Protein AF-A0A8T5RJH7-F1 (afdb_monomer)

Sequence (88 aa):
DDFSIFFPIEEKRFLKFSNFYSLCPICKNKNHIYNLKEFYFSKNPNLLRIREKFLEIHKKFNCPNNFSPKKIKCGILCCTCYNKYYKN

pLDDT: mean 80.4, std 15.75, range [39.44, 94.31]

Structure (mmCIF, N/CA/C/O backbone):
data_AF-A0A8T5RJH7-F1
#
_entry.id   AF-A0A8T5RJH7-F1
#
loop_
_atom_site.group_PDB
_atom_site.id
_atom_site.type_symbol
_atom_site.label_atom_id
_atom_site.label_alt_id
_atom_site.label_comp_id
_atom_site.label_asym_id
_atom_site.label_entity_id
_atom_site.label_seq_id
_atom_site.pdbx_PDB_ins_code
_atom_site.Cartn_x
_atom_site.Cartn_y
_atom_site.Cartn_z
_atom_site.occupancy
_atom_site.B_iso_or_equiv
_atom_site.auth_seq_id
_atom_site.auth_comp_id
_atom_site.auth_asym_id
_atom_site.auth_atom_id
_atom_site.pdbx_PDB_model_num
ATOM 1 N N . ASP A 1 1 ? -1.853 15.160 -19.063 1.00 39.44 1 ASP A N 1
ATOM 2 C CA . ASP A 1 1 ? -0.461 14.786 -19.372 1.00 39.44 1 ASP A CA 1
ATOM 3 C C . ASP A 1 1 ? -0.177 13.360 -18.956 1.00 39.44 1 ASP A C 1
ATOM 5 O O . ASP A 1 1 ? -0.139 13.043 -17.769 1.00 39.44 1 ASP A O 1
ATOM 9 N N . ASP A 1 2 ? -0.081 12.493 -19.958 1.00 43.62 2 ASP A N 1
ATOM 10 C CA . ASP A 1 2 ? 0.172 11.065 -19.807 1.00 43.62 2 ASP A CA 1
ATOM 11 C C . ASP A 1 2 ? 1.691 10.824 -19.821 1.00 43.62 2 ASP A C 1
ATOM 13 O O . ASP A 1 2 ? 2.332 10.735 -20.865 1.00 43.62 2 ASP A O 1
ATOM 17 N N . PHE A 1 3 ? 2.290 10.812 -18.629 1.00 45.28 3 PHE A N 1
ATOM 18 C CA . PHE A 1 3 ? 3.729 10.594 -18.422 1.00 45.28 3 PHE A CA 1
ATOM 19 C C . PHE A 1 3 ? 4.151 9.116 -18.581 1.00 45.28 3 PHE A C 1
ATOM 21 O O . PHE A 1 3 ? 5.313 8.785 -18.327 1.00 45.28 3 PHE A O 1
ATOM 28 N N . SER A 1 4 ? 3.243 8.230 -19.010 1.00 48.28 4 SER A N 1
ATOM 29 C CA . SER A 1 4 ? 3.478 6.783 -19.153 1.00 48.28 4 SER A CA 1
ATOM 30 C C . SER A 1 4 ? 4.597 6.422 -20.138 1.00 48.28 4 SER A C 1
ATOM 32 O O . SER A 1 4 ? 5.233 5.372 -20.018 1.00 48.28 4 SER A O 1
ATOM 34 N N . ILE A 1 5 ? 4.922 7.325 -21.067 1.00 55.00 5 ILE A N 1
ATOM 35 C CA . ILE A 1 5 ? 5.963 7.118 -22.083 1.00 55.00 5 ILE A CA 1
ATOM 36 C C . ILE A 1 5 ? 7.385 7.170 -21.490 1.00 55.00 5 ILE A C 1
ATOM 38 O O . ILE A 1 5 ? 8.288 6.526 -22.021 1.00 55.00 5 ILE A O 1
ATOM 42 N N . PHE A 1 6 ? 7.609 7.867 -20.368 1.00 55.94 6 PHE A N 1
ATOM 43 C CA . PHE A 1 6 ? 8.970 8.121 -19.868 1.00 55.94 6 PHE A CA 1
ATOM 44 C C . PHE A 1 6 ? 9.475 7.107 -18.828 1.00 55.94 6 PHE A C 1
ATOM 46 O O . PHE A 1 6 ? 10.685 6.918 -18.717 1.00 55.94 6 PHE A O 1
ATOM 53 N N . PHE A 1 7 ? 8.595 6.409 -18.094 1.00 60.06 7 PHE A N 1
ATOM 54 C CA . PHE A 1 7 ? 9.006 5.464 -17.036 1.00 60.06 7 PHE A CA 1
ATOM 55 C C . PHE A 1 7 ? 8.098 4.220 -16.924 1.00 60.06 7 PHE A C 1
ATOM 57 O O . PHE A 1 7 ? 7.540 3.944 -15.855 1.00 60.06 7 PHE A O 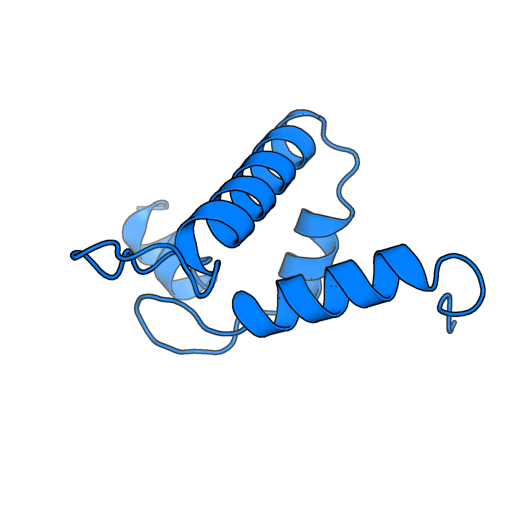1
ATOM 64 N N . PRO A 1 8 ? 7.995 3.390 -17.981 1.00 69.88 8 PRO A N 1
ATOM 65 C CA . PRO A 1 8 ? 7.056 2.262 -18.034 1.00 69.88 8 PRO A CA 1
ATOM 66 C C . PRO A 1 8 ? 7.275 1.217 -16.926 1.00 69.88 8 PRO A C 1
ATOM 68 O O . PRO A 1 8 ? 6.358 0.489 -16.545 1.00 69.88 8 PRO A O 1
ATOM 71 N N . ILE A 1 9 ? 8.493 1.108 -16.386 1.00 78.69 9 ILE A N 1
ATOM 72 C CA . ILE A 1 9 ? 8.811 0.178 -15.291 1.00 78.69 9 ILE A CA 1
ATOM 73 C C . ILE A 1 9 ? 8.340 0.731 -13.944 1.00 78.69 9 ILE A C 1
ATOM 75 O O . ILE A 1 9 ? 7.806 -0.018 -13.122 1.00 78.69 9 ILE A O 1
ATOM 79 N N . GLU A 1 10 ? 8.555 2.020 -13.696 1.00 81.62 10 GLU A N 1
ATOM 80 C CA . GLU A 1 10 ? 8.218 2.636 -12.416 1.00 81.62 10 GLU A CA 1
ATOM 81 C C . GLU A 1 10 ? 6.707 2.790 -12.262 1.00 81.62 10 GLU A C 1
ATOM 83 O O . GLU A 1 10 ? 6.168 2.484 -11.200 1.00 81.62 10 GLU A O 1
ATOM 88 N N . GLU A 1 11 ? 6.011 3.108 -13.352 1.00 83.69 11 GLU A N 1
ATOM 89 C CA . GLU A 1 11 ? 4.553 3.115 -13.404 1.00 83.69 11 GLU A CA 1
ATOM 90 C C . GLU A 1 11 ? 3.959 1.729 -13.121 1.00 83.69 11 GLU A C 1
ATOM 92 O O . GLU A 1 11 ? 3.078 1.591 -12.272 1.00 83.69 11 GLU A O 1
ATOM 97 N N . LYS A 1 12 ? 4.497 0.664 -13.732 1.00 86.31 12 LYS A N 1
ATOM 98 C CA . LYS A 1 12 ? 4.072 -0.717 -13.433 1.00 86.31 12 LYS A CA 1
ATOM 99 C C . LYS A 1 12 ? 4.285 -1.084 -11.965 1.00 86.31 12 LYS A C 1
ATOM 101 O O . LYS A 1 12 ? 3.468 -1.799 -11.380 1.00 86.31 12 LYS A O 1
ATOM 106 N N . ARG A 1 13 ? 5.386 -0.631 -11.356 1.00 86.00 13 ARG A N 1
ATOM 107 C CA . ARG A 1 13 ? 5.656 -0.857 -9.926 1.00 86.00 13 ARG A CA 1
ATOM 108 C C . ARG A 1 13 ? 4.684 -0.075 -9.050 1.00 86.00 13 ARG A C 1
ATOM 110 O O . ARG A 1 13 ? 4.156 -0.649 -8.098 1.00 86.00 13 ARG A O 1
ATOM 117 N N . PHE A 1 14 ? 4.398 1.175 -9.404 1.00 90.00 14 PHE A N 1
ATOM 118 C CA . PHE A 1 14 ? 3.396 1.978 -8.719 1.00 90.00 14 PHE A CA 1
ATOM 119 C C . PHE A 1 14 ? 2.005 1.348 -8.821 1.00 90.00 14 PHE A C 1
ATOM 121 O O . PHE A 1 14 ? 1.340 1.233 -7.802 1.00 90.00 14 PHE A O 1
ATOM 128 N N . LEU A 1 15 ? 1.585 0.862 -9.992 1.00 90.19 15 LEU A N 1
ATOM 129 C CA . LEU A 1 15 ? 0.283 0.213 -10.168 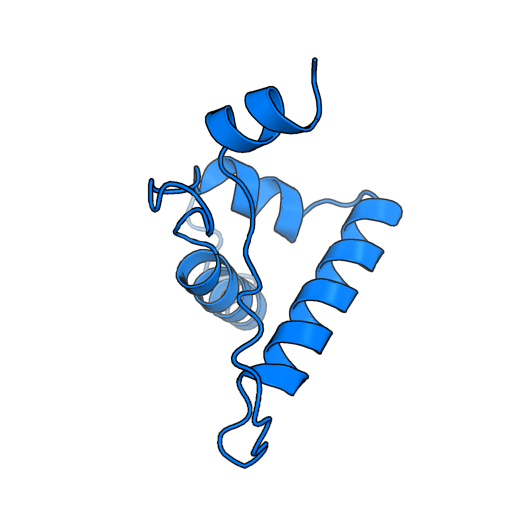1.00 90.19 15 LEU A CA 1
ATOM 130 C C . LEU A 1 15 ? 0.139 -1.034 -9.282 1.00 90.19 15 LEU A C 1
ATOM 132 O O . LEU A 1 15 ? -0.890 -1.247 -8.645 1.00 90.19 15 LEU A O 1
ATOM 136 N N . LYS A 1 16 ? 1.192 -1.854 -9.188 1.00 87.00 16 LYS A N 1
ATOM 137 C CA . LYS A 1 16 ? 1.214 -3.007 -8.272 1.00 87.00 16 LYS A CA 1
ATOM 138 C C . LYS A 1 16 ? 1.124 -2.571 -6.810 1.00 87.00 16 LYS A C 1
ATOM 140 O O . LYS A 1 16 ? 0.365 -3.159 -6.042 1.00 87.00 16 LYS A O 1
ATOM 145 N N . PHE A 1 17 ? 1.882 -1.543 -6.436 1.00 88.56 17 PHE A N 1
ATOM 146 C CA . PHE A 1 17 ? 1.859 -0.969 -5.095 1.00 88.56 17 PHE A CA 1
ATOM 147 C C . PHE A 1 17 ? 0.467 -0.424 -4.746 1.00 88.56 17 PHE A C 1
ATOM 149 O O . PHE A 1 17 ? -0.107 -0.799 -3.725 1.00 88.56 17 PHE A O 1
ATOM 156 N N . SER A 1 18 ? -0.106 0.414 -5.607 1.00 90.25 18 SER A N 1
ATOM 157 C CA . SER A 1 18 ? -1.383 1.077 -5.365 1.00 90.25 18 SER A CA 1
ATOM 158 C C . SER A 1 18 ? -2.542 0.091 -5.318 1.00 90.25 18 SER A C 1
ATOM 160 O O . SER A 1 18 ? -3.394 0.223 -4.447 1.00 90.25 18 SER A O 1
ATOM 162 N N . ASN A 1 19 ? -2.537 -0.945 -6.161 1.00 89.25 19 ASN A N 1
ATOM 163 C CA . ASN A 1 19 ? -3.532 -2.014 -6.101 1.00 89.25 19 ASN A CA 1
ATOM 164 C C . ASN A 1 19 ? -3.459 -2.785 -4.779 1.00 89.25 19 ASN A C 1
ATOM 166 O O . ASN A 1 19 ? -4.493 -3.032 -4.157 1.00 89.25 19 ASN A O 1
ATOM 170 N N . PHE A 1 20 ? -2.255 -3.121 -4.310 1.00 86.25 20 PHE A N 1
ATOM 171 C CA . PHE A 1 20 ? -2.082 -3.846 -3.052 1.00 86.25 20 PHE A CA 1
ATOM 172 C C . PHE A 1 20 ? -2.521 -3.019 -1.834 1.00 86.25 20 PHE A C 1
ATOM 174 O O . PHE A 1 20 ? -3.192 -3.529 -0.940 1.00 86.25 20 PHE A O 1
ATOM 181 N N . TYR A 1 21 ? -2.187 -1.728 -1.816 1.00 89.06 21 TYR A N 1
ATOM 182 C CA . TYR A 1 21 ? -2.538 -0.810 -0.728 1.00 89.06 21 TYR A CA 1
ATOM 183 C C . TYR A 1 21 ? -3.837 -0.032 -0.984 1.00 89.06 21 TYR A C 1
ATOM 185 O O . TYR A 1 21 ? -4.115 0.950 -0.294 1.00 89.06 21 TYR A O 1
ATOM 193 N N . SER A 1 22 ? -4.652 -0.473 -1.947 1.00 91.38 22 SER A N 1
ATOM 194 C CA . SER A 1 22 ? -5.883 0.212 -2.354 1.00 91.38 22 SER A CA 1
ATOM 195 C C . SER A 1 22 ? -6.953 0.211 -1.268 1.00 91.38 22 SER A C 1
ATOM 197 O O . SER A 1 22 ? -7.801 1.096 -1.269 1.00 91.38 22 SER A O 1
ATOM 199 N N . LEU A 1 23 ? -6.914 -0.739 -0.330 1.00 91.81 23 LEU A N 1
ATOM 200 C CA . LEU A 1 23 ? -7.902 -0.883 0.736 1.00 91.81 23 LEU A CA 1
ATOM 201 C C . LEU A 1 23 ? -7.260 -0.726 2.115 1.00 91.81 23 LEU A C 1
ATOM 203 O O . LEU A 1 23 ? -6.212 -1.303 2.411 1.00 91.81 23 LEU A O 1
ATOM 207 N N . CYS A 1 24 ? -7.943 0.003 2.994 1.00 91.56 24 CYS A N 1
ATOM 208 C CA . CYS A 1 24 ? -7.554 0.134 4.389 1.00 91.56 24 CYS A CA 1
ATOM 209 C C . CYS A 1 24 ? -7.590 -1.240 5.084 1.00 91.56 24 CYS A C 1
ATOM 211 O O . CYS A 1 24 ? -8.608 -1.939 5.012 1.00 91.56 24 CYS A O 1
ATOM 213 N N . PRO A 1 25 ? -6.539 -1.649 5.820 1.00 88.81 25 PRO A N 1
ATOM 214 C CA . PRO A 1 25 ? -6.523 -2.950 6.480 1.00 88.81 25 PRO A CA 1
ATOM 215 C C . PRO A 1 25 ? -7.578 -3.063 7.591 1.00 88.81 25 PRO A C 1
ATOM 217 O O . PRO A 1 25 ? -8.020 -4.184 7.853 1.00 88.81 25 PRO A O 1
ATOM 220 N N . ILE A 1 26 ? -8.007 -1.933 8.171 1.00 91.19 26 ILE A N 1
ATOM 221 C CA . ILE A 1 26 ? -8.979 -1.850 9.270 1.00 91.19 26 ILE A CA 1
ATOM 222 C C . ILE A 1 26 ? -10.415 -1.808 8.741 1.00 91.19 26 ILE A C 1
ATOM 224 O O . ILE A 1 26 ? -11.161 -2.761 8.931 1.00 91.19 26 ILE A O 1
ATOM 228 N N . CYS A 1 27 ? -10.804 -0.726 8.060 1.00 93.81 27 CYS A N 1
ATOM 229 C CA 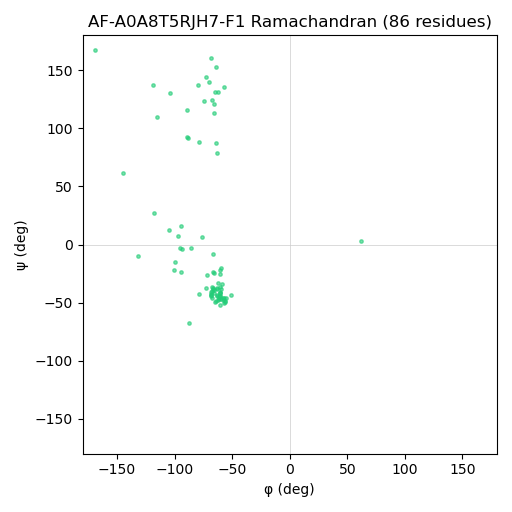. CYS A 1 27 ? -12.199 -0.502 7.661 1.00 93.81 27 CYS A CA 1
ATOM 230 C C . CYS A 1 27 ? -12.535 -0.962 6.238 1.00 93.81 27 CYS A C 1
ATOM 232 O O . CYS A 1 27 ? -13.678 -0.831 5.823 1.00 93.81 27 CYS A O 1
ATOM 234 N N . LYS A 1 28 ? -11.552 -1.456 5.470 1.00 92.50 28 LYS A N 1
ATOM 235 C CA . LYS A 1 28 ? -11.708 -1.891 4.068 1.00 92.50 28 LYS A CA 1
ATOM 236 C C . LYS A 1 28 ? -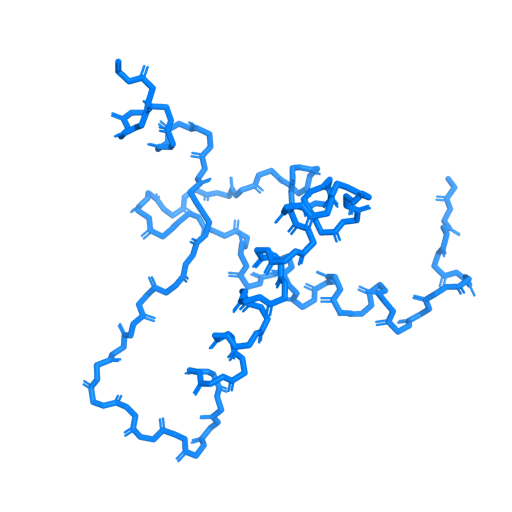12.139 -0.809 3.071 1.00 92.50 28 LYS A C 1
ATOM 238 O O . LYS A 1 28 ? -12.251 -1.117 1.891 1.00 92.50 28 LYS A O 1
ATOM 243 N N . ASN A 1 29 ? -12.280 0.450 3.489 1.00 94.06 29 ASN A N 1
ATOM 244 C CA . ASN A 1 29 ? -12.503 1.565 2.566 1.00 94.06 29 ASN A CA 1
ATOM 245 C C . ASN A 1 29 ? -11.308 1.774 1.632 1.00 94.06 29 ASN A C 1
ATOM 247 O O . ASN A 1 29 ? -10.161 1.493 1.996 1.00 94.06 29 ASN A O 1
ATOM 251 N N . LYS A 1 30 ? -11.588 2.322 0.446 1.00 94.06 30 LYS A N 1
ATOM 252 C CA . LYS A 1 30 ? -10.562 2.672 -0.535 1.00 94.06 30 LYS A CA 1
ATOM 253 C C . LYS A 1 30 ? -9.656 3.779 0.001 1.00 94.06 30 LYS A C 1
ATOM 255 O O . LYS A 1 30 ? -10.130 4.802 0.492 1.00 94.06 30 LYS A O 1
ATOM 260 N N . ASN A 1 31 ? -8.352 3.574 -0.116 1.00 92.94 31 ASN A N 1
ATOM 261 C CA . ASN A 1 31 ? -7.361 4.619 0.076 1.00 92.94 31 ASN A CA 1
ATOM 262 C C . ASN A 1 31 ? -7.383 5.578 -1.115 1.00 92.94 31 ASN A C 1
ATOM 264 O O . ASN A 1 31 ? -7.572 5.166 -2.261 1.00 92.94 31 ASN A O 1
ATOM 268 N N . HIS A 1 32 ? -7.157 6.864 -0.849 1.00 92.75 32 HIS A N 1
ATOM 269 C CA . HIS A 1 32 ? -7.028 7.851 -1.913 1.00 92.75 32 HIS A CA 1
ATOM 270 C C . HIS A 1 32 ? -5.774 7.563 -2.739 1.00 92.75 32 HIS A C 1
ATOM 272 O O . HIS A 1 32 ? -4.656 7.578 -2.219 1.00 92.75 32 HIS A O 1
ATOM 278 N N . ILE A 1 33 ? -5.964 7.331 -4.040 1.00 91.50 33 ILE A N 1
ATOM 279 C CA . ILE A 1 33 ? -4.868 7.039 -4.970 1.00 91.50 33 ILE A CA 1
ATOM 280 C C . ILE A 1 33 ? -3.840 8.172 -5.018 1.00 91.50 33 ILE A C 1
ATOM 282 O O . ILE A 1 33 ? -2.646 7.908 -5.118 1.00 91.50 33 ILE A O 1
ATOM 286 N N . TYR A 1 34 ? -4.300 9.419 -4.876 1.00 91.12 34 TYR A N 1
ATOM 287 C CA . TYR A 1 34 ? -3.452 10.604 -4.811 1.00 91.12 34 TYR A CA 1
ATOM 288 C C . TYR A 1 34 ? -2.426 10.503 -3.671 1.00 91.12 34 TYR A C 1
ATOM 290 O O . TYR A 1 34 ? -1.230 10.589 -3.926 1.00 91.12 34 TYR A O 1
ATOM 298 N N . ASN A 1 35 ? -2.865 10.171 -2.453 1.00 90.19 35 ASN A N 1
ATOM 299 C CA . ASN A 1 35 ? -1.977 10.023 -1.294 1.00 90.19 35 ASN A CA 1
ATOM 300 C C . ASN A 1 35 ? -0.971 8.877 -1.483 1.00 90.19 35 ASN A C 1
ATOM 302 O O . ASN A 1 35 ? 0.187 8.980 -1.081 1.00 90.19 35 ASN A O 1
ATOM 306 N N . LEU A 1 36 ? -1.402 7.771 -2.101 1.00 91.31 36 LEU A N 1
ATOM 307 C CA . LEU A 1 36 ? -0.509 6.655 -2.424 1.00 91.31 36 LEU A CA 1
ATOM 308 C C . LEU A 1 36 ? 0.544 7.067 -3.458 1.00 91.31 36 LEU A C 1
ATOM 310 O O . LEU A 1 36 ? 1.699 6.663 -3.338 1.00 91.31 36 LEU A O 1
ATOM 314 N N . LYS A 1 37 ? 0.158 7.876 -4.453 1.00 91.69 37 LYS A N 1
ATOM 315 C CA . LYS A 1 37 ? 1.059 8.433 -5.467 1.00 91.69 37 LYS A CA 1
ATOM 316 C C . LYS A 1 37 ? 2.067 9.387 -4.832 1.00 91.69 37 LYS A C 1
ATOM 318 O O . LYS A 1 37 ? 3.262 9.212 -5.042 1.00 91.69 37 LYS A O 1
ATOM 323 N N . GLU A 1 38 ? 1.610 10.336 -4.019 1.00 91.62 38 GLU A N 1
ATOM 324 C CA . GLU A 1 38 ? 2.490 11.261 -3.295 1.00 91.62 38 GLU A CA 1
ATOM 325 C C . GLU A 1 38 ? 3.488 10.522 -2.406 1.00 91.62 38 GLU A C 1
ATOM 327 O O . GLU A 1 38 ? 4.681 10.809 -2.454 1.00 91.62 38 GLU A O 1
ATOM 332 N N . PHE A 1 39 ? 3.034 9.527 -1.641 1.00 90.94 39 PHE A N 1
ATOM 333 C CA . PHE A 1 39 ? 3.923 8.709 -0.822 1.00 90.94 39 PHE A CA 1
ATOM 334 C C . PHE A 1 39 ? 4.949 7.948 -1.672 1.00 90.94 39 PHE A C 1
ATOM 336 O O . PHE A 1 39 ? 6.142 7.959 -1.365 1.00 90.94 39 PHE A O 1
ATOM 343 N N . TYR A 1 40 ? 4.502 7.297 -2.749 1.00 91.25 40 TYR A N 1
ATOM 344 C CA . TYR A 1 40 ? 5.366 6.465 -3.580 1.00 91.25 40 TYR A CA 1
ATOM 345 C C . TYR A 1 40 ? 6.418 7.282 -4.340 1.00 91.25 40 TYR A C 1
ATOM 347 O O . TYR A 1 40 ? 7.564 6.849 -4.431 1.00 91.25 40 TYR A O 1
ATOM 355 N N . PHE A 1 41 ? 6.055 8.455 -4.862 1.00 91.38 41 PHE A N 1
ATOM 356 C CA . PHE A 1 41 ? 6.946 9.325 -5.640 1.00 91.38 41 PHE A CA 1
ATOM 357 C C . PHE A 1 41 ? 7.583 10.456 -4.817 1.00 91.38 41 PHE A C 1
ATOM 359 O O . PHE A 1 41 ? 8.251 11.329 -5.372 1.00 91.38 41 PHE A O 1
ATOM 366 N N . SER A 1 42 ? 7.399 10.457 -3.496 1.00 91.69 42 SER A N 1
ATOM 367 C CA . SER A 1 42 ? 7.984 11.460 -2.610 1.00 91.69 42 SER A CA 1
ATOM 368 C C . SER A 1 42 ? 9.511 11.498 -2.735 1.00 91.69 42 SER A C 1
ATOM 370 O O . SER A 1 42 ? 10.174 10.466 -2.665 1.00 91.69 42 SER A O 1
ATOM 372 N N . LYS A 1 43 ? 10.081 12.707 -2.808 1.00 91.62 43 LYS A N 1
ATOM 373 C CA . LYS A 1 43 ? 11.537 12.944 -2.741 1.00 91.62 43 LYS A CA 1
ATOM 374 C C . LYS A 1 43 ? 12.069 13.069 -1.307 1.00 91.62 43 LYS A C 1
ATOM 376 O O . LYS A 1 43 ? 13.269 13.225 -1.108 1.00 91.62 43 LYS A O 1
ATOM 381 N N . ASN A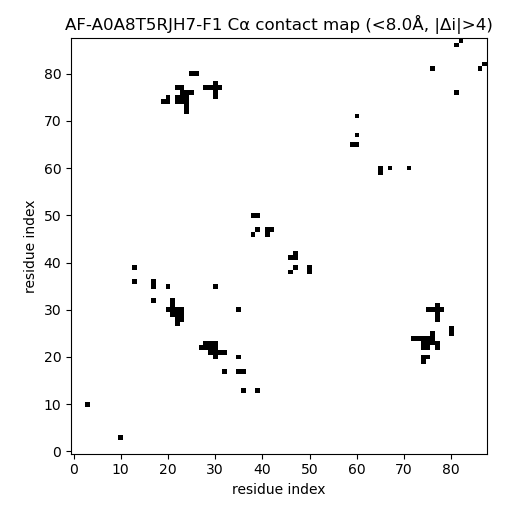 1 44 ? 11.196 13.014 -0.298 1.00 94.12 44 ASN A N 1
ATOM 382 C CA . ASN A 1 44 ? 11.603 13.064 1.104 1.00 94.12 44 ASN A CA 1
ATOM 383 C C . ASN A 1 44 ? 12.380 11.782 1.490 1.00 94.12 44 ASN A C 1
ATOM 385 O O . ASN A 1 44 ? 11.818 10.689 1.363 1.00 94.12 44 ASN A O 1
ATOM 389 N N . PRO A 1 45 ? 13.616 11.885 2.018 1.00 92.69 45 PRO A N 1
ATOM 390 C CA . PRO A 1 45 ? 14.474 10.730 2.299 1.00 92.69 45 PRO A CA 1
ATOM 391 C C . PRO A 1 45 ? 13.888 9.767 3.342 1.00 92.69 45 PRO A C 1
ATOM 393 O O . PRO A 1 45 ? 14.046 8.550 3.222 1.00 92.69 45 PRO A O 1
ATOM 396 N N . ASN A 1 46 ? 13.143 10.277 4.326 1.00 92.12 46 ASN A N 1
ATOM 397 C CA . ASN A 1 46 ? 12.481 9.434 5.322 1.00 92.12 46 ASN A CA 1
ATOM 398 C C . ASN A 1 46 ? 11.356 8.611 4.686 1.00 92.12 46 ASN A C 1
ATOM 400 O O . ASN A 1 46 ? 11.250 7.410 4.933 1.00 92.12 46 ASN A O 1
ATOM 404 N N . LEU A 1 47 ? 10.544 9.237 3.830 1.00 90.00 47 LEU A N 1
ATOM 405 C CA . LEU A 1 47 ? 9.461 8.547 3.124 1.00 90.00 47 LEU A CA 1
ATOM 406 C C . LEU A 1 47 ? 10.002 7.533 2.111 1.00 90.00 47 LEU A C 1
ATOM 408 O O . LEU A 1 47 ? 9.455 6.437 2.012 1.00 90.00 47 LEU A O 1
ATOM 412 N N . LEU A 1 48 ? 11.114 7.843 1.4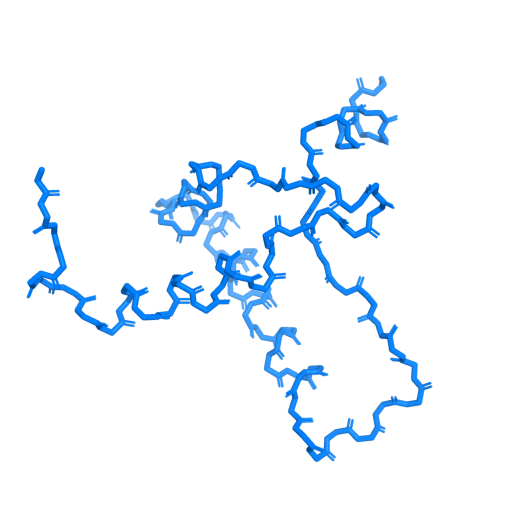39 1.00 90.62 48 LEU A N 1
ATOM 413 C CA . LEU A 1 48 ? 11.812 6.907 0.553 1.00 90.62 48 LEU A CA 1
ATOM 414 C C . LEU A 1 48 ? 12.239 5.635 1.300 1.00 90.62 48 LEU A C 1
ATOM 416 O O . LEU A 1 48 ? 11.926 4.529 0.857 1.00 90.62 48 LEU A O 1
ATOM 420 N N . ARG A 1 49 ? 12.857 5.782 2.479 1.00 91.19 49 ARG A N 1
ATOM 421 C CA . ARG A 1 49 ? 13.264 4.645 3.320 1.00 91.19 49 ARG A CA 1
ATOM 422 C C . ARG A 1 49 ? 12.071 3.815 3.800 1.00 91.19 49 ARG A C 1
ATOM 424 O O . ARG A 1 49 ? 12.158 2.590 3.881 1.00 91.19 49 ARG A O 1
ATOM 431 N N . ILE A 1 50 ? 10.947 4.456 4.128 1.00 89.56 50 ILE A N 1
ATOM 432 C CA . ILE A 1 50 ? 9.715 3.746 4.511 1.00 89.56 50 ILE A CA 1
ATOM 433 C C . ILE A 1 50 ? 9.147 2.989 3.306 1.00 89.56 50 ILE A C 1
ATOM 435 O O . ILE A 1 50 ? 8.820 1.810 3.430 1.00 89.56 50 ILE A O 1
ATOM 439 N N . ARG A 1 51 ? 9.075 3.623 2.131 1.00 89.12 51 ARG A N 1
ATOM 440 C CA . ARG A 1 51 ? 8.619 2.997 0.882 1.00 89.12 51 ARG A CA 1
ATOM 441 C C . ARG A 1 51 ? 9.429 1.743 0.555 1.00 89.12 51 ARG A C 1
ATOM 443 O O . ARG A 1 51 ? 8.845 0.710 0.241 1.00 89.12 51 ARG A O 1
ATOM 450 N N . GLU A 1 52 ? 10.752 1.803 0.668 1.00 89.69 52 GLU A N 1
ATOM 451 C CA . GLU A 1 52 ? 11.629 0.647 0.439 1.00 89.69 52 GLU A CA 1
ATOM 452 C C . GLU A 1 52 ? 11.329 -0.507 1.397 1.00 89.69 52 GLU A C 1
ATOM 454 O O . GLU A 1 52 ? 11.160 -1.641 0.946 1.00 89.69 52 GLU A O 1
ATOM 459 N N . LYS A 1 53 ? 11.141 -0.219 2.691 1.00 87.38 53 LYS A N 1
ATOM 460 C CA . LYS A 1 53 ? 10.717 -1.228 3.675 1.00 87.38 53 LYS A CA 1
ATOM 461 C C . LYS A 1 53 ? 9.357 -1.838 3.335 1.00 87.38 53 LYS A C 1
ATOM 463 O O . LYS A 1 53 ? 9.181 -3.046 3.466 1.00 87.38 53 LYS A O 1
ATOM 468 N N . PHE A 1 54 ? 8.394 -1.037 2.875 1.00 85.06 54 PHE A N 1
ATOM 469 C CA . PHE A 1 54 ? 7.087 -1.542 2.433 1.00 85.06 54 PHE A CA 1
ATOM 470 C C . PHE A 1 54 ? 7.233 -2.515 1.257 1.00 85.06 54 PHE A C 1
ATOM 472 O O . PHE A 1 54 ? 6.630 -3.588 1.264 1.00 85.06 54 PHE A O 1
ATOM 479 N N . LEU A 1 55 ? 8.073 -2.176 0.275 1.00 83.62 55 LEU A N 1
ATOM 480 C CA . LEU A 1 55 ? 8.354 -3.041 -0.871 1.00 83.62 55 LEU A CA 1
ATOM 481 C C . LEU A 1 55 ? 9.093 -4.326 -0.463 1.00 83.62 55 LEU A C 1
ATOM 483 O O . LEU A 1 55 ? 8.802 -5.392 -1.005 1.00 83.62 55 LEU A O 1
ATOM 487 N N . GLU A 1 56 ? 10.017 -4.254 0.495 1.00 85.31 56 GLU A N 1
ATOM 488 C CA . GLU A 1 56 ? 10.712 -5.422 1.046 1.00 85.31 56 GLU A CA 1
ATOM 489 C C . GLU A 1 56 ? 9.743 -6.367 1.771 1.00 85.31 56 GLU A C 1
ATOM 491 O O . GLU A 1 56 ? 9.707 -7.564 1.482 1.00 85.31 56 GLU A O 1
ATOM 496 N N . ILE A 1 57 ? 8.898 -5.824 2.653 1.00 78.69 57 ILE A N 1
A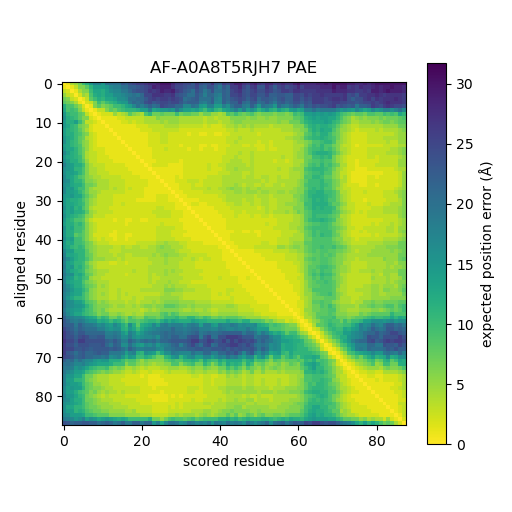TOM 497 C CA . ILE A 1 57 ? 7.847 -6.572 3.359 1.00 78.69 57 ILE A CA 1
ATOM 498 C C . ILE A 1 57 ? 6.913 -7.230 2.342 1.00 78.69 57 ILE A C 1
ATOM 500 O O . ILE A 1 57 ? 6.632 -8.423 2.448 1.00 78.69 57 ILE A O 1
ATOM 504 N N . HIS A 1 58 ? 6.482 -6.494 1.317 1.00 76.31 58 HIS A N 1
ATOM 505 C CA . HIS A 1 58 ? 5.651 -7.051 0.255 1.00 76.31 58 HIS A CA 1
ATOM 506 C C . HIS A 1 58 ? 6.327 -8.258 -0.411 1.00 76.31 58 HIS A C 1
ATOM 508 O O . HIS A 1 58 ? 5.705 -9.310 -0.536 1.00 76.31 58 HIS A O 1
ATOM 514 N N . LYS A 1 59 ? 7.605 -8.147 -0.798 1.00 77.94 59 LYS A N 1
ATOM 515 C CA . LYS A 1 59 ? 8.352 -9.271 -1.390 1.00 77.94 59 LYS A CA 1
ATOM 516 C C . LYS A 1 59 ? 8.451 -10.458 -0.434 1.00 77.94 59 LYS A C 1
ATOM 518 O O . LYS A 1 59 ? 8.291 -11.594 -0.864 1.00 77.94 59 LYS A O 1
ATOM 523 N N . LYS A 1 60 ? 8.694 -10.206 0.853 1.00 75.81 60 LYS A N 1
ATOM 524 C CA . LYS A 1 60 ? 8.881 -11.253 1.861 1.00 75.81 60 LYS A CA 1
ATOM 525 C C . LYS A 1 60 ? 7.598 -12.032 2.148 1.00 75.81 60 LYS A C 1
ATOM 527 O O . LYS A 1 60 ? 7.658 -13.250 2.287 1.00 75.81 60 LYS A O 1
ATOM 532 N N . PHE A 1 61 ? 6.455 -11.354 2.236 1.00 69.44 61 PHE A N 1
ATOM 533 C CA . PHE A 1 61 ? 5.196 -11.969 2.674 1.00 69.44 61 PHE A CA 1
ATOM 534 C C . PHE A 1 61 ? 4.241 -12.354 1.537 1.00 69.44 61 PHE A C 1
ATOM 536 O O . PHE A 1 61 ? 3.343 -13.154 1.776 1.00 69.44 61 PHE A O 1
ATOM 543 N N . ASN A 1 62 ? 4.449 -11.857 0.312 1.00 64.62 62 ASN A N 1
ATOM 544 C CA . ASN A 1 62 ? 3.678 -12.266 -0.871 1.00 64.62 62 ASN A CA 1
ATOM 545 C C . ASN A 1 62 ? 4.461 -13.201 -1.812 1.00 64.62 62 ASN A C 1
ATOM 547 O O . ASN A 1 62 ? 4.039 -13.415 -2.948 1.00 64.62 62 ASN A O 1
ATOM 551 N N . CYS A 1 63 ? 5.604 -13.750 -1.381 1.00 55.78 63 CYS A N 1
ATOM 552 C CA . CYS A 1 63 ? 6.317 -14.761 -2.159 1.00 55.78 63 CYS A CA 1
ATOM 553 C C . CYS A 1 63 ? 5.565 -16.103 -2.059 1.00 55.78 63 CYS A C 1
ATOM 555 O O . CYS A 1 63 ? 5.378 -16.584 -0.939 1.00 55.78 63 CYS A O 1
ATOM 557 N N . PRO A 1 64 ? 5.156 -16.729 -3.180 1.00 52.66 64 PRO A N 1
ATOM 558 C CA . PRO A 1 64 ? 4.332 -17.943 -3.171 1.00 52.66 64 PRO A CA 1
ATOM 559 C C . PRO A 1 64 ? 4.977 -19.140 -2.449 1.00 52.66 64 PRO A C 1
ATOM 561 O O . PRO A 1 64 ? 4.259 -20.023 -1.996 1.00 52.66 64 PRO A O 1
ATOM 564 N N . ASN A 1 65 ? 6.304 -19.137 -2.269 1.00 51.78 65 ASN A N 1
ATOM 565 C CA . ASN A 1 65 ? 7.038 -20.196 -1.567 1.00 51.78 65 ASN A CA 1
ATOM 566 C C . ASN A 1 65 ? 7.275 -19.922 -0.070 1.00 51.78 65 ASN A 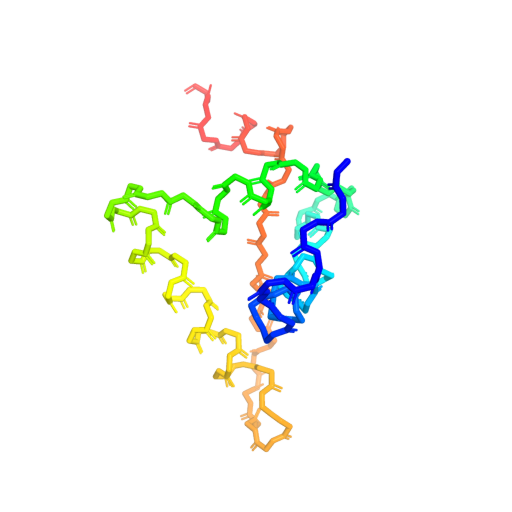C 1
ATOM 568 O O . ASN A 1 65 ? 7.812 -20.783 0.623 1.00 51.78 65 ASN A O 1
ATOM 572 N N . ASN A 1 66 ? 6.892 -18.754 0.461 1.00 51.16 66 ASN A N 1
ATOM 573 C CA . ASN A 1 66 ? 7.048 -18.466 1.887 1.00 51.16 66 ASN A CA 1
ATOM 574 C C . ASN A 1 66 ? 5.811 -18.934 2.660 1.00 51.16 66 ASN A C 1
ATOM 576 O O . ASN A 1 66 ? 4.855 -18.185 2.865 1.00 51.16 66 ASN A O 1
ATOM 580 N N . PHE A 1 67 ? 5.867 -20.177 3.141 1.00 48.62 67 PHE A N 1
ATOM 581 C CA . PHE A 1 67 ? 4.984 -20.711 4.179 1.00 48.62 67 PHE A CA 1
ATOM 582 C C . PHE A 1 67 ? 5.201 -19.946 5.496 1.00 48.62 67 PHE A C 1
ATOM 584 O O . PHE A 1 67 ? 5.887 -20.402 6.407 1.00 48.62 67 PHE A O 1
ATOM 591 N N . SER A 1 68 ? 4.634 -18.744 5.614 1.00 51.59 68 SER A N 1
ATOM 592 C CA . SER A 1 68 ? 4.494 -18.092 6.913 1.00 51.59 68 SER A CA 1
ATOM 593 C C . SER A 1 68 ? 3.162 -18.522 7.538 1.00 51.59 68 SER A C 1
ATOM 595 O O . SER A 1 68 ? 2.108 -18.176 7.000 1.00 51.59 68 SER A O 1
ATOM 597 N N . PRO A 1 69 ? 3.159 -19.240 8.678 1.00 52.50 69 PRO A N 1
ATOM 598 C CA . PRO A 1 69 ? 1.928 -19.705 9.328 1.00 52.50 69 PRO A CA 1
ATOM 599 C C . PRO A 1 69 ? 1.057 -18.561 9.878 1.00 52.50 69 PRO A C 1
ATOM 601 O O . PRO A 1 69 ? -0.079 -18.786 10.291 1.00 52.50 69 PRO A O 1
ATOM 604 N N . LYS A 1 70 ? 1.551 -17.315 9.869 1.00 56.81 70 LYS A N 1
ATOM 605 C CA . LYS A 1 70 ? 0.802 -16.121 10.271 1.00 56.81 70 LYS A CA 1
ATOM 606 C C . LYS A 1 70 ? 0.625 -15.208 9.059 1.00 56.81 70 LYS A C 1
ATOM 608 O O . LYS A 1 70 ? 1.576 -14.574 8.614 1.00 56.81 70 LYS A O 1
ATOM 613 N N . LYS A 1 71 ? -0.608 -15.096 8.548 1.00 57.16 71 LYS A N 1
ATOM 614 C CA . LYS A 1 71 ? -0.989 -14.084 7.546 1.00 57.16 71 LYS A CA 1
ATOM 615 C C . LYS A 1 71 ? -0.842 -12.687 8.159 1.00 57.16 71 LYS A C 1
ATOM 617 O O . LYS A 1 71 ? -1.796 -12.154 8.728 1.00 57.16 71 LYS A O 1
ATOM 622 N N . ILE A 1 72 ? 0.350 -12.096 8.079 1.00 63.25 72 ILE A N 1
ATOM 623 C CA . ILE A 1 72 ? 0.563 -10.705 8.484 1.00 63.25 72 ILE A CA 1
ATOM 624 C C . ILE A 1 72 ? -0.222 -9.818 7.517 1.00 63.25 72 ILE A C 1
ATOM 626 O O . ILE A 1 72 ? 0.090 -9.733 6.331 1.00 63.25 72 ILE A O 1
ATOM 630 N N . LYS A 1 73 ? -1.261 -9.152 8.025 1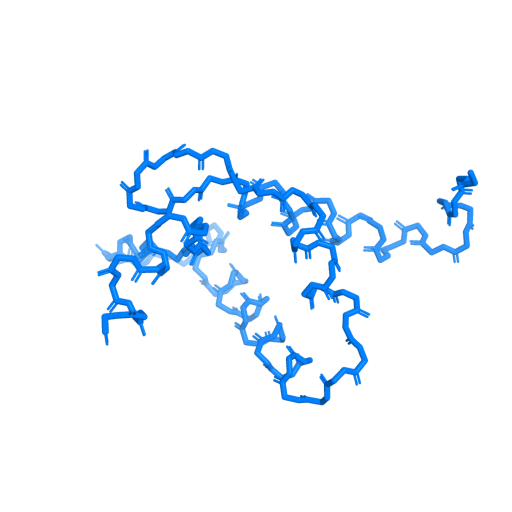.00 64.44 73 LYS A N 1
ATOM 631 C CA . LYS A 1 73 ? -2.030 -8.168 7.259 1.00 64.44 73 LYS A CA 1
ATOM 632 C C . LYS A 1 73 ? -1.248 -6.852 7.225 1.00 64.44 73 LYS A C 1
ATOM 634 O O . LYS A 1 73 ? -1.427 -6.005 8.094 1.00 64.44 73 LYS A O 1
ATOM 639 N N . CYS A 1 74 ? -0.364 -6.695 6.243 1.00 72.25 74 CYS A N 1
ATOM 640 C CA . CYS A 1 74 ? 0.279 -5.412 5.952 1.00 72.25 74 CYS A CA 1
ATOM 641 C C . CYS A 1 74 ? -0.680 -4.523 5.141 1.00 72.25 74 CYS A C 1
ATOM 643 O O . CYS A 1 74 ? -1.342 -5.007 4.225 1.00 72.25 74 CYS A O 1
ATOM 645 N N . GLY A 1 75 ? -0.768 -3.233 5.467 1.00 84.00 75 GLY A N 1
ATOM 646 C CA . GLY A 1 75 ? -1.626 -2.287 4.754 1.00 84.00 75 GLY A CA 1
ATOM 647 C C . GLY A 1 75 ? -1.350 -0.834 5.135 1.00 84.00 75 GLY A C 1
ATOM 648 O O . GLY A 1 75 ? -0.668 -0.567 6.122 1.00 84.00 75 GLY A O 1
ATOM 649 N N . ILE A 1 76 ? -1.904 0.098 4.356 1.00 88.94 76 ILE A N 1
ATOM 650 C CA . ILE A 1 76 ? -1.868 1.541 4.630 1.00 88.94 76 ILE A CA 1
ATOM 651 C C . ILE A 1 76 ? -3.241 1.961 5.153 1.00 88.94 76 ILE A C 1
ATOM 653 O O . ILE A 1 76 ? -4.266 1.606 4.566 1.00 88.94 76 ILE A O 1
ATOM 657 N N . LEU A 1 77 ? -3.270 2.690 6.269 1.00 91.06 77 LEU A N 1
ATOM 658 C CA . LEU A 1 77 ? -4.512 3.206 6.839 1.00 91.06 77 LEU A CA 1
ATOM 659 C C . LEU A 1 77 ? -5.105 4.307 5.963 1.00 91.06 77 LEU A C 1
ATOM 661 O O . LEU A 1 77 ? -4.385 5.192 5.505 1.00 91.06 77 LEU A O 1
ATOM 665 N N . CYS A 1 78 ? -6.430 4.297 5.809 1.00 92.88 78 CYS A N 1
ATOM 666 C CA . CYS A 1 78 ? -7.127 5.449 5.248 1.00 92.88 78 CYS A CA 1
ATOM 667 C C . CYS A 1 78 ? -7.080 6.631 6.217 1.00 92.88 78 CYS A C 1
ATOM 669 O O . CYS A 1 78 ? -6.895 6.449 7.423 1.00 92.88 78 CYS A O 1
ATOM 671 N N . CYS A 1 79 ? -7.309 7.839 5.697 1.00 91.31 79 CYS A N 1
ATOM 672 C CA . CYS A 1 79 ? -7.265 9.081 6.470 1.00 91.31 79 CYS A CA 1
ATOM 673 C C . CYS A 1 79 ? -8.119 9.008 7.744 1.00 91.31 79 CYS A C 1
ATOM 675 O O . CYS A 1 79 ? -7.655 9.382 8.816 1.00 91.31 79 CYS A O 1
ATOM 677 N N . THR A 1 80 ? -9.332 8.458 7.651 1.00 93.25 80 THR A N 1
ATOM 678 C CA . THR A 1 80 ? -10.242 8.310 8.795 1.00 93.25 80 THR A CA 1
ATOM 679 C C . THR A 1 80 ? -9.660 7.408 9.882 1.00 93.25 80 THR A C 1
ATOM 681 O O . THR A 1 80 ? -9.670 7.774 11.053 1.00 93.25 80 THR A O 1
ATOM 684 N N . CYS A 1 81 ? -9.127 6.239 9.512 1.00 94.06 81 CYS A N 1
ATOM 685 C CA . CYS A 1 81 ? -8.510 5.331 10.477 1.00 94.06 81 CYS A CA 1
ATOM 686 C C . CYS A 1 81 ? -7.221 5.923 11.046 1.00 94.06 81 CYS A C 1
ATOM 688 O O . CYS A 1 81 ? -7.016 5.864 12.251 1.00 94.06 81 CYS A O 1
ATOM 690 N N . TYR A 1 82 ? -6.376 6.522 10.206 1.00 93.06 82 TYR A N 1
ATOM 691 C CA . TYR A 1 82 ? -5.162 7.182 10.673 1.00 93.06 82 TYR A CA 1
ATOM 692 C C . TYR A 1 82 ? -5.484 8.250 11.722 1.00 93.06 82 TYR A C 1
ATOM 694 O O . TYR A 1 82 ? -4.920 8.219 12.811 1.00 93.06 82 TYR A O 1
ATOM 702 N N . ASN A 1 83 ? -6.450 9.128 11.436 1.00 93.62 83 ASN A N 1
ATOM 703 C CA . ASN A 1 83 ? -6.854 10.169 12.374 1.00 93.62 83 ASN A CA 1
ATOM 704 C C . ASN A 1 83 ? -7.367 9.572 13.690 1.00 93.62 83 ASN A C 1
ATOM 706 O O . ASN A 1 83 ? -6.911 9.973 14.753 1.00 93.62 83 ASN A O 1
ATOM 710 N N . LYS A 1 84 ? -8.239 8.559 13.610 1.00 94.31 84 LYS A N 1
ATOM 711 C CA . LYS A 1 84 ? -8.827 7.890 14.779 1.00 94.31 84 LYS A CA 1
ATOM 712 C C . LYS A 1 84 ? -7.795 7.231 15.705 1.00 94.31 84 LYS A C 1
ATOM 714 O O . LYS A 1 84 ? -8.020 7.179 16.908 1.00 94.31 84 LYS A O 1
ATOM 719 N N . TYR A 1 85 ? -6.723 6.656 15.155 1.00 91.50 85 TYR A N 1
ATOM 720 C CA . TYR A 1 85 ? -5.752 5.879 15.938 1.00 91.50 85 TYR A CA 1
ATOM 721 C C . TYR A 1 85 ? -4.471 6.647 16.290 1.00 91.50 85 TYR A C 1
ATOM 723 O O . TYR A 1 85 ? -3.798 6.250 17.235 1.00 91.50 85 TYR A O 1
ATOM 731 N N . TYR A 1 86 ? -4.119 7.706 15.550 1.00 89.50 86 TYR A N 1
ATOM 732 C CA . TYR A 1 86 ? -2.811 8.371 15.674 1.00 89.50 86 TYR A CA 1
ATOM 733 C C . TYR A 1 86 ? -2.854 9.900 15.793 1.00 89.50 86 TYR A C 1
ATOM 735 O O . TYR A 1 86 ? -1.812 10.492 16.060 1.00 89.50 86 TYR A O 1
ATOM 743 N N . LYS A 1 87 ? -4.000 10.557 15.575 1.00 79.50 87 LYS A N 1
ATOM 744 C CA . LYS A 1 87 ? -4.147 12.019 15.735 1.00 79.50 87 LYS A CA 1
ATOM 745 C C . LYS A 1 87 ? -5.164 12.399 16.821 1.00 79.50 87 LYS A C 1
ATOM 747 O O . LYS A 1 87 ? -5.771 13.461 16.716 1.00 79.50 87 LYS A O 1
ATOM 752 N N . ASN A 1 88 ? -5.360 11.534 17.819 1.00 53.47 88 ASN A N 1
ATOM 753 C CA . ASN A 1 88 ? -6.047 11.943 19.047 1.00 53.47 88 ASN A CA 1
ATOM 754 C C . ASN A 1 88 ? -5.208 12.989 19.777 1.00 53.47 88 ASN A C 1
ATOM 756 O O . ASN A 1 88 ? -4.012 12.696 20.001 1.00 53.47 88 ASN A O 1
#

Solvent-accessible surface area (backbone atoms only — not comparable to full-atom values): 5415 Å² total; per-residue (Å²): 137,83,66,64,85,80,43,63,67,59,53,54,51,45,52,55,49,47,62,70,38,32,36,12,73,84,83,59,46,72,36,61,64,64,61,53,48,51,53,71,70,42,86,50,68,69,50,43,56,50,49,52,51,53,54,49,51,47,55,62,72,70,35,93,84,55,88,60,96,64,86,77,85,80,60,44,70,26,72,69,56,42,41,71,75,74,64,118

Secondary structure (DSSP, 8-state):
--GGGT-HHHHHHHHHHHHHTSB-TTT-PBPPHHHHHHHHH---HHHHHHHHHHHHHHHHHS-TT---SS-----PPPHHHHHHHH--

Radius of gyration: 14.38 Å; Cα contacts (8 Å, |Δi|>4): 59; chains: 1; bounding box: 27×36×41 Å

Foldseek 3Di:
DPPCVPCVPLVVVLVVQCVLQQAALPPRHGADSVVSVCLSPPPDPVSVVVNVVLVVVCCQQVPPPDPDVDNPDDYDHHPVVCCVPPVD

Mean predicted aligned error: 7.66 Å